Protein AF-A0A183KF09-F1 (afdb_monomer_lite)

InterPro domains:
  IPR052102 Enkurin domain-containing protein [PTHR21490] (22-126)

Radius of gyration: 40.54 Å; chains: 1; bounding box: 94×35×116 Å

Secondary structure (DSSP, 8-state):
---PPPGGG--------S-S----TTSPPPPPPPTTS----------HHHHHHHHHHTSPPPPPPPEEE-STT--EEEGGGSSSS-TTTT-TTTTPPPHHHHHHHHHHHHHHHHHHHHHHHHHHHT------HHHHHHHHHHHHHHHTT-

Structure (mmCIF, N/CA/C/O backbone):
data_AF-A0A183KF09-F1
#
_entry.id   AF-A0A183KF09-F1
#
loop_
_atom_site.group_PDB
_atom_site.id
_atom_site.type_symbol
_atom_site.label_atom_id
_atom_site.label_alt_id
_atom_site.label_comp_id
_atom_site.label_asym_id
_atom_site.label_entity_id
_atom_site.label_seq_id
_atom_site.pdbx_PDB_ins_code
_atom_site.Cartn_x
_atom_site.Cartn_y
_atom_site.Cartn_z
_atom_site.occupancy
_atom_site.B_iso_or_equiv
_atom_site.auth_seq_id
_atom_site.auth_comp_id
_atom_site.auth_asym_id
_atom_site.auth_atom_id
_atom_site.pdbx_PDB_model_num
ATOM 1 N N . MET A 1 1 ? -22.067 20.012 18.542 1.00 43.16 1 MET A N 1
ATOM 2 C CA . MET A 1 1 ? -20.962 19.457 19.353 1.00 43.16 1 MET A CA 1
ATOM 3 C C . MET A 1 1 ? -19.854 19.038 18.397 1.00 43.16 1 MET A C 1
ATOM 5 O O . MET A 1 1 ? -20.098 18.178 17.564 1.00 43.16 1 MET A O 1
ATOM 9 N N . ARG A 1 2 ? -18.698 19.715 18.400 1.00 40.75 2 ARG A N 1
ATOM 10 C CA . ARG A 1 2 ? -17.556 19.322 17.557 1.00 40.75 2 ARG A CA 1
ATOM 11 C C . ARG A 1 2 ? -16.779 18.255 18.324 1.00 40.75 2 ARG A C 1
ATOM 13 O O . ARG A 1 2 ? -16.245 18.562 19.384 1.00 40.75 2 ARG A O 1
ATOM 20 N N . HIS A 1 3 ? -16.764 17.019 17.834 1.00 48.47 3 HIS A N 1
ATOM 21 C CA . HIS A 1 3 ? -15.886 15.992 18.387 1.00 48.47 3 HIS A CA 1
ATOM 22 C C . HIS A 1 3 ? -14.443 16.418 18.105 1.00 48.47 3 HIS A C 1
ATOM 24 O O . HIS A 1 3 ? -14.041 16.536 16.948 1.00 48.47 3 HIS A O 1
ATOM 30 N N . SER A 1 4 ? -13.707 16.752 19.165 1.00 57.94 4 SER A N 1
ATOM 31 C CA . SER A 1 4 ? -12.281 17.060 19.077 1.00 57.94 4 SER A CA 1
ATOM 32 C C . SER A 1 4 ? -11.543 15.825 18.557 1.00 57.94 4 SER A C 1
ATOM 34 O O . SER A 1 4 ? -11.896 14.701 18.919 1.00 57.94 4 SER A O 1
ATOM 36 N N . ALA A 1 5 ? -10.550 16.021 17.690 1.00 62.59 5 ALA A N 1
ATOM 37 C CA . ALA A 1 5 ? -9.735 14.925 17.173 1.00 62.59 5 ALA A CA 1
ATOM 38 C C . ALA A 1 5 ? -9.053 14.164 18.336 1.00 62.59 5 ALA A C 1
ATOM 40 O O . ALA A 1 5 ? -8.598 14.818 19.279 1.00 62.59 5 ALA A O 1
ATOM 41 N N . PRO A 1 6 ? -8.966 12.818 18.287 1.00 56.03 6 PRO A N 1
ATOM 42 C CA . PRO A 1 6 ? -8.278 12.039 19.312 1.00 56.03 6 PRO A CA 1
ATOM 43 C C . PRO A 1 6 ? -6.820 12.495 19.445 1.00 56.03 6 PRO A C 1
ATOM 45 O O . PRO A 1 6 ? -6.132 12.695 18.444 1.00 56.03 6 PRO A O 1
ATOM 48 N N . GLU A 1 7 ? -6.341 12.633 20.683 1.00 60.53 7 GLU A N 1
ATOM 49 C CA . GLU A 1 7 ? -5.031 13.207 21.045 1.00 60.53 7 GLU A CA 1
ATOM 50 C C . GLU A 1 7 ? -3.804 12.437 20.511 1.00 60.53 7 GLU A C 1
ATOM 52 O O . GLU A 1 7 ? -2.671 12.868 20.700 1.00 60.53 7 GLU A O 1
ATOM 57 N N . LEU A 1 8 ? -4.010 11.347 19.768 1.00 53.09 8 LEU A N 1
ATOM 58 C CA . LEU A 1 8 ? -2.973 10.449 19.250 1.00 53.09 8 LEU A CA 1
ATOM 59 C C . LEU A 1 8 ? -2.039 11.075 18.193 1.00 53.09 8 LEU A C 1
ATOM 61 O O . LEU A 1 8 ? -1.049 10.452 17.820 1.00 53.09 8 LEU A O 1
ATOM 65 N N . PHE A 1 9 ? -2.316 12.296 17.719 1.00 47.53 9 PHE A N 1
ATOM 66 C CA . PHE A 1 9 ? -1.453 13.026 16.773 1.00 47.53 9 PHE A CA 1
ATOM 67 C C . PHE A 1 9 ? -0.726 14.236 17.368 1.00 47.53 9 PHE A C 1
ATOM 69 O O . PHE A 1 9 ? 0.047 14.885 16.660 1.00 47.53 9 PHE A O 1
ATOM 76 N N . ARG A 1 10 ? -0.906 14.543 18.659 1.00 51.66 10 ARG A N 1
ATOM 77 C CA . ARG A 1 10 ? 0.000 15.479 19.328 1.00 51.66 10 ARG A CA 1
ATOM 78 C C . ARG A 1 10 ? 1.263 14.712 19.679 1.00 51.66 10 ARG A C 1
ATOM 80 O O . ARG A 1 10 ? 1.328 14.033 20.697 1.00 51.66 10 ARG A O 1
ATOM 87 N N . LYS A 1 11 ? 2.278 14.818 18.821 1.00 51.84 11 LYS A N 1
ATOM 88 C CA . LYS A 1 11 ? 3.647 14.601 19.282 1.00 51.84 11 LYS A CA 1
ATOM 89 C C . LYS A 1 11 ? 3.844 15.566 20.445 1.00 51.84 11 LYS A C 1
ATOM 91 O O . LYS A 1 11 ? 3.835 16.780 20.248 1.00 51.84 11 LYS A O 1
ATOM 96 N N . ASN A 1 12 ? 3.929 15.027 21.655 1.00 52.31 12 ASN A N 1
ATOM 97 C CA . ASN A 1 12 ? 4.507 15.745 22.774 1.00 52.31 12 ASN A CA 1
ATOM 98 C C . ASN A 1 12 ? 5.992 15.866 22.444 1.00 52.31 12 ASN A C 1
ATOM 100 O O . ASN A 1 12 ? 6.807 15.066 22.896 1.00 52.31 12 ASN A O 1
ATOM 104 N N . ASP A 1 13 ? 6.326 16.820 21.581 1.00 53.72 13 ASP A N 1
ATOM 105 C CA . ASP A 1 13 ? 7.677 17.331 21.509 1.00 53.72 13 ASP A CA 1
ATOM 106 C C . ASP A 1 13 ? 7.860 18.067 22.838 1.00 53.72 13 ASP A C 1
ATOM 108 O O . ASP A 1 13 ? 7.523 19.245 22.976 1.00 53.72 13 ASP A O 1
ATOM 112 N N . GLU A 1 14 ? 8.276 17.325 23.870 1.00 58.34 14 GLU A N 1
ATOM 113 C CA . GLU A 1 14 ? 8.786 17.926 25.092 1.00 58.34 14 GLU A CA 1
ATOM 114 C C . GLU A 1 14 ? 9.774 19.010 24.654 1.00 58.34 14 GLU A C 1
ATOM 116 O O . GLU A 1 14 ? 10.672 18.719 23.851 1.00 58.34 14 GLU A O 1
ATOM 121 N N . PRO A 1 15 ? 9.618 20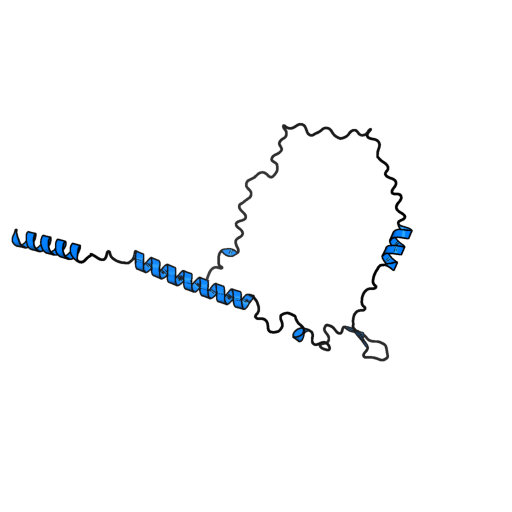.270 25.101 1.00 51.84 15 PRO A N 1
ATOM 122 C CA . PRO A 1 15 ? 10.600 21.281 24.775 1.00 51.84 15 PRO A CA 1
ATOM 123 C C . PRO A 1 15 ? 11.922 20.762 25.324 1.00 51.84 15 PRO A C 1
ATOM 125 O O . PRO A 1 15 ? 12.064 20.622 26.539 1.00 51.84 15 PRO A O 1
ATOM 128 N N . LEU A 1 16 ? 12.857 20.432 24.426 1.00 54.47 16 LEU A N 1
ATOM 129 C CA . LEU A 1 16 ? 14.212 20.007 24.755 1.00 54.47 16 LEU A CA 1
ATOM 130 C C . LEU A 1 16 ? 14.876 21.141 25.541 1.00 54.47 16 LEU A C 1
ATOM 132 O O . LEU A 1 16 ? 15.598 21.977 25.003 1.00 54.47 1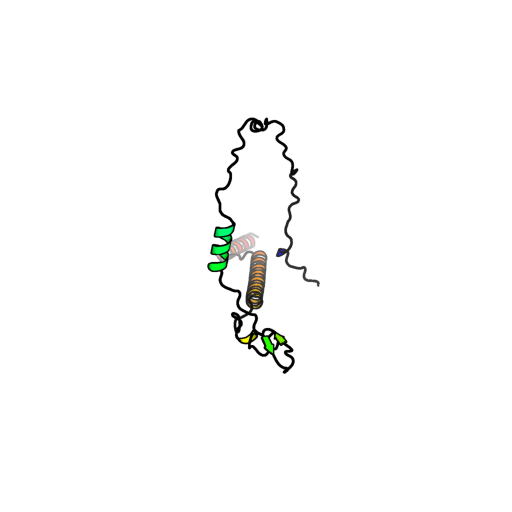6 LEU A O 1
ATOM 136 N N . LYS A 1 17 ? 14.612 21.192 26.846 1.00 53.47 17 LYS A N 1
ATOM 137 C CA . LYS A 1 17 ? 15.249 22.088 27.798 1.00 53.47 17 LYS A CA 1
ATOM 138 C C . LYS A 1 17 ? 16.580 21.459 28.179 1.00 53.47 17 LYS A C 1
ATOM 140 O O . LYS A 1 17 ? 16.820 21.050 29.306 1.00 53.47 17 LYS A O 1
ATOM 145 N N . GLY A 1 18 ? 17.440 21.362 27.181 1.00 48.03 18 GLY A N 1
ATOM 146 C CA . GLY A 1 18 ? 18.825 20.976 27.306 1.00 48.03 18 G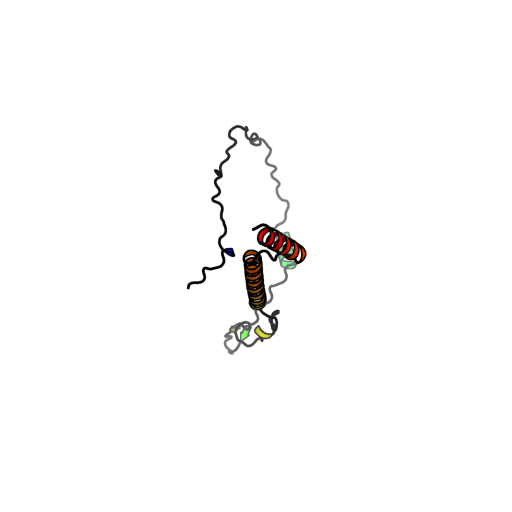LY A CA 1
ATOM 147 C C . GLY A 1 18 ? 19.583 21.824 26.313 1.00 48.03 18 GLY A C 1
ATOM 148 O O . GLY A 1 18 ? 19.451 21.621 25.111 1.00 48.03 18 GLY A O 1
ATOM 149 N N . SER A 1 19 ? 20.331 22.806 26.817 1.00 47.97 19 SER A N 1
ATOM 150 C CA . SER A 1 19 ? 21.335 23.525 26.036 1.00 47.97 19 SER A CA 1
ATOM 151 C C . SER A 1 19 ? 22.126 22.501 25.221 1.00 47.97 19 SER A C 1
ATOM 153 O O . SER A 1 19 ? 22.863 21.685 25.775 1.00 47.97 19 SER A O 1
ATOM 155 N N . TYR A 1 20 ? 21.949 22.533 23.904 1.00 57.81 20 TYR A N 1
ATOM 156 C CA . TYR A 1 20 ? 22.568 21.634 22.925 1.00 57.81 20 TYR A CA 1
ATOM 157 C C . TYR A 1 20 ? 24.090 21.844 22.809 1.00 57.81 20 TYR A C 1
ATOM 159 O O . TYR A 1 20 ? 24.747 21.256 21.955 1.00 57.81 20 TYR A O 1
ATOM 167 N N . TYR A 1 21 ? 24.674 22.622 23.723 1.00 54.44 21 TYR A N 1
ATOM 168 C CA . TYR A 1 21 ? 26.106 22.772 23.899 1.00 54.44 21 TYR A CA 1
ATOM 169 C C . TYR A 1 21 ? 26.464 22.562 25.374 1.00 54.44 21 TYR A C 1
ATOM 171 O O . TYR A 1 21 ? 26.733 23.501 26.123 1.00 54.44 21 TYR A O 1
ATOM 179 N N . LYS A 1 22 ? 26.516 21.301 25.813 1.00 53.22 22 LYS A N 1
ATOM 180 C CA . LYS A 1 22 ? 27.329 20.941 26.980 1.00 53.22 22 LYS A CA 1
ATOM 181 C C . LYS A 1 22 ? 28.791 20.927 26.533 1.00 53.22 22 LYS A C 1
ATOM 183 O O . LYS A 1 22 ? 29.374 19.879 26.272 1.00 53.22 22 LYS A O 1
ATOM 188 N N . CYS A 1 23 ? 29.371 22.113 26.365 1.00 56.81 23 CYS A N 1
ATOM 189 C CA . CYS A 1 23 ? 30.792 22.263 26.093 1.00 56.81 23 CYS A CA 1
ATOM 190 C C . CYS A 1 23 ? 31.549 21.857 27.365 1.00 56.81 23 CYS A C 1
ATOM 192 O O . CYS A 1 23 ? 31.706 22.670 28.273 1.00 56.81 23 CYS A O 1
ATOM 194 N N . ASN A 1 24 ? 32.032 20.617 27.456 1.00 60.44 24 ASN A N 1
ATOM 195 C CA . ASN A 1 24 ? 33.068 20.267 28.431 1.00 60.44 24 ASN A CA 1
ATOM 196 C C . ASN A 1 24 ? 34.376 20.962 28.004 1.00 60.44 24 ASN A C 1
ATOM 198 O O . ASN A 1 24 ? 35.254 20.350 27.404 1.00 60.44 24 ASN A O 1
ATOM 202 N N . LEU A 1 25 ? 34.482 22.268 28.269 1.00 58.81 25 LEU A N 1
ATOM 203 C CA . LEU A 1 25 ? 35.656 23.107 27.981 1.00 58.81 25 LEU A CA 1
ATOM 204 C C . LEU A 1 25 ? 36.877 22.747 28.851 1.00 58.81 25 LEU A C 1
ATOM 206 O O . LEU A 1 25 ? 37.948 23.316 28.672 1.00 58.81 25 LEU A O 1
ATOM 210 N N . SER A 1 26 ? 36.725 21.806 29.785 1.00 60.47 26 SER A N 1
ATOM 211 C CA . SER A 1 26 ? 37.737 21.378 30.754 1.00 60.47 26 SER A CA 1
ATOM 212 C C . SER A 1 26 ? 38.544 20.142 30.334 1.00 60.47 26 SER A C 1
ATOM 214 O O . SER A 1 26 ? 39.549 19.841 30.973 1.00 60.47 26 SER A O 1
ATOM 216 N N . ALA A 1 27 ? 38.174 19.446 29.254 1.00 69.56 27 ALA A N 1
ATOM 217 C CA . ALA A 1 27 ? 39.005 18.380 28.694 1.00 69.56 27 ALA A CA 1
ATOM 218 C C . ALA A 1 27 ? 39.922 18.952 27.602 1.00 69.56 27 ALA A C 1
ATOM 220 O O . ALA A 1 27 ? 39.443 19.480 26.594 1.00 69.56 27 ALA A O 1
ATOM 221 N N . LYS A 1 28 ? 41.249 18.838 27.773 1.00 70.25 28 LYS A N 1
ATOM 222 C CA . LYS A 1 28 ? 42.190 19.091 26.671 1.00 70.25 28 LYS A CA 1
ATOM 223 C C . LYS A 1 28 ? 41.856 18.112 25.546 1.00 70.25 28 LYS A C 1
ATOM 225 O O . LYS A 1 28 ? 41.940 16.903 25.741 1.00 70.25 28 LYS A O 1
ATOM 230 N N . ARG A 1 29 ? 41.457 18.646 24.387 1.00 69.62 29 ARG A N 1
ATOM 231 C CA . ARG A 1 29 ? 41.276 17.860 23.160 1.00 69.62 29 ARG A CA 1
ATOM 232 C C . ARG A 1 29 ? 42.573 17.115 22.859 1.00 69.62 29 ARG A C 1
ATOM 234 O O . ARG A 1 29 ? 43.653 17.660 23.103 1.00 69.62 29 ARG A O 1
ATOM 241 N N . GLU A 1 30 ? 42.456 15.895 22.339 1.00 78.50 30 GLU A N 1
ATOM 242 C CA . GLU A 1 30 ? 43.623 15.143 21.882 1.00 78.50 30 GLU A CA 1
ATOM 243 C C . GLU A 1 30 ? 44.456 16.010 20.925 1.00 78.50 30 GLU A C 1
ATOM 245 O O . GLU A 1 30 ? 43.889 16.760 20.117 1.00 78.50 30 GLU A O 1
ATOM 250 N N . PRO A 1 31 ? 45.793 15.981 21.048 1.00 79.88 31 PRO A N 1
ATOM 251 C CA . PRO A 1 31 ? 46.652 16.784 20.200 1.00 79.88 31 PRO A CA 1
ATOM 252 C C . PRO A 1 31 ? 46.447 16.382 18.742 1.00 79.88 31 PRO A C 1
ATOM 254 O O . PRO A 1 31 ? 46.323 15.202 18.412 1.00 79.88 31 PRO A O 1
ATOM 257 N N . LEU A 1 32 ? 46.422 17.386 17.865 1.00 75.50 32 LEU A N 1
ATOM 258 C CA . LEU A 1 32 ? 46.315 17.163 16.430 1.00 75.50 32 LEU A CA 1
ATOM 259 C C . LEU A 1 32 ? 47.416 16.194 15.965 1.00 75.50 32 LEU A C 1
ATOM 261 O O . LEU A 1 32 ? 48.563 16.315 16.417 1.00 75.50 32 LEU A O 1
ATOM 265 N N . PRO A 1 3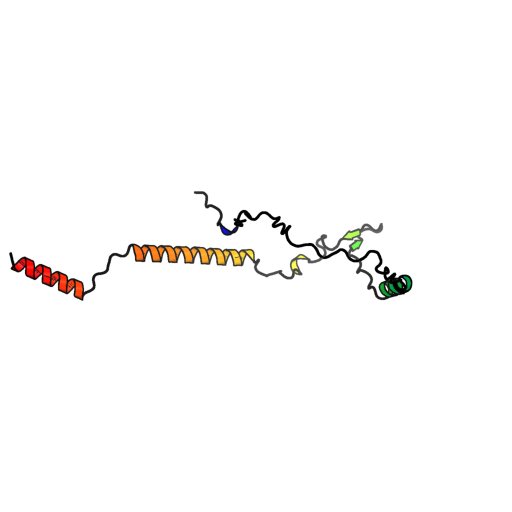3 ? 47.103 15.254 15.053 1.00 76.69 33 PRO A N 1
ATOM 266 C CA . PRO A 1 33 ? 48.117 14.389 14.471 1.00 76.69 33 PRO A CA 1
ATOM 267 C C . PRO A 1 33 ? 49.219 15.242 13.835 1.00 76.69 33 PRO A C 1
ATOM 269 O O . PRO A 1 33 ? 48.959 16.284 13.231 1.00 76.69 33 PRO A O 1
ATOM 272 N N . SER A 1 34 ? 50.473 14.814 13.995 1.00 74.56 34 SER A N 1
ATOM 273 C CA . SER A 1 34 ? 51.613 15.606 13.534 1.00 74.56 34 SER A CA 1
ATOM 274 C C . SER A 1 34 ? 51.562 15.800 12.012 1.00 74.56 34 SER A C 1
ATOM 276 O O . SER A 1 34 ? 51.439 14.827 11.259 1.00 74.56 34 SER A O 1
ATOM 278 N N . LEU A 1 35 ? 51.766 17.039 11.555 1.00 66.69 35 LEU A N 1
ATOM 279 C CA . LEU A 1 35 ? 51.886 17.383 10.128 1.00 66.69 35 LEU A CA 1
ATOM 280 C C . LEU A 1 35 ? 53.076 16.691 9.437 1.00 66.69 35 LEU A C 1
ATOM 282 O O . LEU A 1 35 ? 53.146 16.658 8.215 1.00 66.69 35 LEU A O 1
ATOM 286 N N . LYS A 1 36 ? 54.016 16.133 10.214 1.00 68.00 36 LYS A N 1
ATOM 287 C CA . LYS A 1 36 ? 55.182 15.382 9.723 1.00 68.00 36 LYS A CA 1
ATOM 288 C C . LYS A 1 36 ? 54.888 13.899 9.493 1.00 68.00 36 LYS A C 1
ATOM 290 O O . LYS A 1 36 ? 55.789 13.162 9.093 1.00 68.00 36 LYS A O 1
ATOM 295 N N . SER A 1 37 ? 53.667 13.436 9.777 1.00 65.81 37 SER A N 1
ATOM 296 C CA . SER A 1 37 ? 53.263 12.091 9.374 1.00 65.81 37 SER A CA 1
ATOM 297 C C . SER A 1 37 ? 53.363 12.024 7.853 1.00 65.81 37 SER A C 1
ATOM 299 O O . SER A 1 37 ? 52.781 12.842 7.144 1.00 65.81 37 SER A O 1
ATOM 301 N N . LYS A 1 38 ? 54.207 11.118 7.345 1.00 66.94 38 LYS A N 1
ATOM 302 C CA . LYS A 1 38 ? 54.374 10.924 5.903 1.00 66.94 38 LYS A CA 1
ATOM 303 C C . LYS A 1 38 ? 52.984 10.677 5.337 1.00 66.94 38 LYS A C 1
ATOM 305 O O . LYS A 1 38 ? 52.366 9.676 5.696 1.00 66.94 38 LYS A O 1
ATOM 310 N N . ALA A 1 39 ? 52.499 11.585 4.490 1.00 65.25 39 ALA A N 1
ATOM 311 C CA . ALA A 1 39 ? 51.320 11.320 3.689 1.00 65.25 39 ALA A CA 1
ATOM 312 C C . ALA A 1 39 ? 51.592 9.994 2.981 1.00 65.25 39 ALA A C 1
ATOM 314 O O . ALA A 1 39 ? 52.518 9.892 2.171 1.00 65.25 39 ALA A O 1
ATOM 315 N N . ILE A 1 40 ? 50.865 8.947 3.367 1.00 64.56 40 ILE A N 1
ATOM 316 C CA . ILE A 1 40 ? 50.917 7.688 2.646 1.00 64.56 40 ILE A CA 1
ATOM 317 C C . ILE A 1 40 ? 50.214 8.013 1.336 1.00 64.56 40 ILE A C 1
ATOM 319 O O . ILE A 1 40 ? 48.991 7.951 1.239 1.00 64.56 40 ILE A O 1
ATOM 323 N N . ASN A 1 41 ? 50.993 8.452 0.350 1.00 62.69 41 ASN A N 1
ATOM 324 C CA . ASN A 1 41 ? 50.547 8.596 -1.022 1.00 62.69 41 ASN A CA 1
ATOM 325 C C . ASN A 1 41 ? 50.297 7.177 -1.529 1.00 62.69 41 ASN A C 1
ATOM 327 O O . ASN A 1 41 ? 51.145 6.572 -2.182 1.00 62.69 41 ASN A O 1
ATOM 331 N N . VAL A 1 42 ? 49.150 6.610 -1.149 1.00 65.56 42 VAL A N 1
ATOM 332 C CA . VAL A 1 42 ? 48.649 5.356 -1.695 1.00 65.56 42 VAL A CA 1
ATOM 333 C C . VAL A 1 42 ? 48.258 5.670 -3.130 1.00 65.56 42 VAL A C 1
ATOM 335 O O . VAL A 1 42 ? 47.112 6.003 -3.429 1.00 65.56 42 VAL A O 1
ATOM 338 N N . VAL A 1 43 ? 49.239 5.621 -4.027 1.00 69.12 43 VAL A N 1
ATOM 339 C CA . VAL A 1 43 ? 48.980 5.637 -5.460 1.00 69.12 43 VAL A CA 1
ATOM 340 C C . VAL A 1 43 ? 48.174 4.379 -5.736 1.00 69.12 43 VAL A C 1
ATOM 342 O O . VAL A 1 43 ? 48.658 3.259 -5.581 1.00 69.12 43 VAL A O 1
ATOM 345 N N . SER A 1 44 ? 46.890 4.549 -6.042 1.00 68.88 44 SER A N 1
ATOM 346 C CA . SER A 1 44 ? 46.031 3.403 -6.292 1.00 68.88 44 SER A CA 1
ATOM 347 C C . SER A 1 44 ? 46.480 2.756 -7.604 1.00 68.88 44 SER A C 1
ATOM 349 O O . SER A 1 44 ? 46.331 3.362 -8.663 1.00 68.88 44 SER A O 1
ATOM 351 N N . CYS A 1 45 ? 46.979 1.521 -7.561 1.00 78.81 45 CYS A N 1
ATOM 352 C CA . CYS A 1 45 ? 47.318 0.734 -8.757 1.00 78.81 45 CYS A CA 1
ATOM 353 C C . CYS A 1 45 ? 46.068 0.201 -9.490 1.00 78.81 45 CYS A C 1
ATOM 355 O O . CYS A 1 45 ? 46.085 -0.892 -10.051 1.00 78.81 45 CYS A O 1
ATOM 357 N N . LYS A 1 46 ? 44.931 0.901 -9.399 1.00 83.44 46 LYS A N 1
ATOM 358 C CA . LYS A 1 46 ? 43.665 0.461 -9.987 1.00 83.44 46 LYS A CA 1
ATOM 359 C C . LYS A 1 46 ? 43.553 0.982 -11.410 1.00 83.44 46 LYS A C 1
ATOM 361 O O . LYS A 1 46 ? 43.395 2.176 -11.635 1.00 83.44 46 LYS A O 1
ATOM 366 N N . ASP A 1 47 ? 43.537 0.050 -12.354 1.00 90.25 47 ASP A N 1
ATOM 367 C CA . ASP A 1 47 ? 43.254 0.332 -13.758 1.00 90.25 47 ASP A CA 1
ATOM 368 C C . ASP A 1 47 ? 41.758 0.631 -13.940 1.00 90.25 47 ASP A C 1
ATOM 370 O O . ASP A 1 47 ? 40.947 -0.263 -14.201 1.00 90.25 47 ASP A O 1
ATOM 374 N N . PHE A 1 48 ? 41.372 1.901 -13.800 1.00 91.62 48 PHE A N 1
ATOM 375 C CA . PHE A 1 48 ? 39.978 2.333 -13.955 1.00 91.62 48 PHE A CA 1
ATOM 376 C C . PHE A 1 48 ? 39.411 2.009 -15.343 1.00 91.62 48 PHE A C 1
ATOM 378 O O . PHE A 1 48 ? 38.244 1.650 -15.449 1.00 91.62 48 PHE A O 1
ATOM 385 N N . ILE A 1 49 ? 40.241 2.038 -16.391 1.00 93.50 49 ILE A N 1
ATOM 386 C CA . ILE A 1 49 ? 39.834 1.695 -17.763 1.00 93.50 49 ILE A CA 1
ATOM 387 C C . ILE A 1 49 ? 39.394 0.228 -17.842 1.00 93.50 49 ILE A C 1
ATOM 389 O O . ILE A 1 49 ? 38.262 -0.058 -18.226 1.00 93.50 49 ILE A O 1
ATOM 393 N N . LYS A 1 50 ? 40.251 -0.705 -17.404 1.00 94.94 50 LYS A N 1
ATOM 394 C CA . LYS A 1 50 ? 39.940 -2.146 -17.411 1.00 94.94 50 LYS A CA 1
ATOM 395 C C . LYS A 1 50 ? 38.743 -2.465 -16.520 1.00 94.94 50 LYS A C 1
ATOM 397 O O . LYS A 1 50 ? 37.915 -3.303 -16.868 1.00 94.94 50 LYS A O 1
ATOM 402 N N . LYS A 1 51 ? 38.635 -1.783 -15.375 1.00 94.31 51 LYS A N 1
ATOM 403 C CA . LYS A 1 51 ? 37.493 -1.926 -14.471 1.00 94.31 51 LYS A CA 1
ATOM 404 C C . LYS A 1 51 ? 36.192 -1.468 -15.131 1.00 94.31 51 LYS A C 1
ATOM 406 O O . LYS A 1 51 ? 35.210 -2.195 -15.055 1.00 94.31 51 LYS A O 1
ATOM 411 N N . ASN A 1 52 ? 36.187 -0.311 -15.787 1.00 95.06 52 ASN A N 1
ATOM 412 C CA . ASN A 1 52 ? 35.000 0.225 -16.448 1.00 95.06 52 ASN A CA 1
ATOM 413 C C . ASN A 1 52 ? 34.559 -0.659 -17.620 1.00 95.06 52 ASN A C 1
ATOM 415 O O . ASN A 1 52 ? 33.369 -0.929 -17.740 1.00 95.06 52 ASN A O 1
ATOM 419 N N . ILE A 1 53 ? 35.506 -1.169 -18.418 1.00 95.69 53 ILE A N 1
ATOM 420 C CA . ILE A 1 53 ? 35.224 -2.129 -19.499 1.00 95.69 53 ILE A CA 1
ATOM 421 C C . ILE A 1 53 ? 34.530 -3.367 -18.928 1.00 95.69 53 ILE A C 1
ATOM 423 O O . ILE A 1 53 ? 33.410 -3.671 -19.323 1.00 95.69 53 ILE A O 1
ATOM 427 N N . ARG A 1 54 ? 35.123 -3.998 -17.905 1.00 95.50 54 ARG A N 1
ATOM 428 C CA . ARG A 1 54 ? 34.525 -5.167 -17.246 1.00 95.50 54 ARG A CA 1
ATOM 429 C C . ARG A 1 54 ? 33.148 -4.860 -16.653 1.00 95.50 54 ARG A C 1
ATOM 431 O O . ARG A 1 54 ? 32.266 -5.709 -16.683 1.00 95.50 54 ARG A O 1
ATOM 438 N N . MET A 1 55 ? 32.959 -3.667 -16.088 1.00 94.75 55 MET A N 1
ATOM 439 C CA . MET A 1 55 ? 31.668 -3.256 -15.530 1.00 94.75 55 MET A CA 1
ATOM 440 C C . MET A 1 55 ? 30.596 -3.112 -16.609 1.00 94.75 55 MET A C 1
ATOM 442 O O . MET A 1 55 ? 29.465 -3.509 -16.360 1.00 94.75 55 MET A O 1
ATOM 446 N N . ILE A 1 56 ? 30.936 -2.577 -17.783 1.00 94.50 56 ILE A N 1
ATOM 447 C CA . ILE A 1 56 ? 30.003 -2.449 -18.908 1.00 94.50 56 ILE A CA 1
ATOM 448 C C . ILE A 1 56 ? 29.712 -3.822 -19.520 1.00 94.50 56 ILE A C 1
ATOM 450 O O . ILE A 1 56 ? 28.546 -4.153 -19.708 1.00 94.50 56 ILE A O 1
ATOM 454 N N . GLU A 1 57 ? 30.738 -4.642 -19.757 1.00 93.69 57 GLU A N 1
ATOM 455 C CA . GLU A 1 57 ? 30.594 -6.015 -20.268 1.00 93.69 57 GLU A CA 1
ATOM 456 C C . GLU A 1 57 ? 29.720 -6.887 -19.358 1.00 93.69 57 GLU A C 1
ATOM 458 O O . GLU A 1 57 ? 28.905 -7.668 -19.840 1.00 93.69 57 GLU A O 1
ATOM 463 N N . ALA A 1 58 ? 29.861 -6.737 -18.038 1.00 94.19 58 ALA A N 1
ATOM 464 C CA . ALA A 1 58 ? 29.045 -7.447 -17.058 1.00 94.19 58 ALA A CA 1
ATOM 465 C C . ALA A 1 58 ? 27.672 -6.795 -16.819 1.00 94.19 58 ALA A C 1
ATOM 467 O O . ALA A 1 58 ? 26.816 -7.390 -16.160 1.00 94.19 58 ALA A O 1
ATOM 468 N N . SER A 1 59 ? 27.454 -5.564 -17.293 1.00 93.31 59 SER A N 1
ATOM 469 C CA . SER A 1 59 ? 26.189 -4.866 -17.085 1.00 93.31 59 SER A CA 1
ATOM 470 C C . SER A 1 59 ? 25.109 -5.413 -18.011 1.00 93.31 59 SER A C 1
ATOM 472 O O . SER A 1 59 ? 25.304 -5.589 -19.211 1.00 93.31 59 SER A O 1
ATOM 474 N N . VAL A 1 60 ? 23.933 -5.669 -17.445 1.00 92.62 60 VAL A N 1
ATOM 475 C CA . VAL A 1 60 ? 22.763 -6.068 -18.227 1.00 92.62 60 VAL A CA 1
ATOM 476 C C . VAL A 1 60 ? 22.133 -4.805 -18.822 1.00 92.62 60 VAL A C 1
ATOM 478 O O . VAL A 1 60 ? 21.888 -3.852 -18.074 1.00 92.62 60 VAL A O 1
ATOM 481 N N . PRO A 1 61 ? 21.837 -4.768 -20.136 1.00 89.75 61 PRO A N 1
ATOM 482 C CA . PRO A 1 61 ? 21.177 -3.621 -20.740 1.00 89.75 61 PRO A CA 1
ATOM 483 C C . PRO A 1 61 ? 19.797 -3.395 -20.114 1.00 89.75 61 PRO A C 1
ATOM 485 O O . PRO A 1 61 ? 19.076 -4.336 -19.769 1.00 89.75 61 PRO A O 1
ATOM 488 N N . SER A 1 62 ? 19.411 -2.125 -19.981 1.00 89.62 62 SER A N 1
ATOM 489 C CA . SER A 1 62 ? 18.087 -1.775 -19.469 1.00 89.62 62 SER A CA 1
ATOM 490 C C . SER A 1 62 ? 16.996 -2.318 -20.390 1.00 89.62 62 SER A C 1
ATOM 492 O O . SER A 1 62 ? 17.091 -2.218 -21.615 1.00 89.62 62 SER A O 1
ATOM 494 N N . LYS A 1 63 ? 15.933 -2.870 -19.801 1.00 90.12 63 LYS A N 1
ATOM 495 C CA . LYS A 1 63 ? 14.777 -3.342 -20.568 1.00 90.12 63 LYS A CA 1
ATOM 496 C C . LYS A 1 63 ? 14.107 -2.145 -21.259 1.00 90.12 63 LYS A C 1
ATOM 498 O O . LYS A 1 63 ? 13.828 -1.149 -20.582 1.00 90.12 63 LYS A O 1
ATOM 503 N N . PRO A 1 64 ? 13.820 -2.220 -22.571 1.00 89.38 64 PRO A N 1
ATOM 504 C CA . PRO A 1 64 ? 13.154 -1.131 -23.272 1.00 89.38 64 PRO A CA 1
ATOM 505 C C . PRO A 1 64 ? 11.759 -0.896 -22.687 1.00 89.38 64 PRO A C 1
ATOM 507 O O . PRO A 1 64 ? 11.078 -1.828 -22.248 1.00 89.38 64 PRO A O 1
ATOM 510 N N . LYS A 1 65 ? 11.326 0.368 -22.673 1.00 87.94 65 LYS A N 1
ATOM 511 C CA . LYS A 1 65 ? 9.961 0.710 -22.265 1.00 87.94 65 LYS A CA 1
ATOM 512 C C . LYS A 1 65 ? 8.976 0.167 -23.312 1.00 87.94 65 LYS A C 1
ATOM 514 O O . LYS A 1 65 ? 9.218 0.373 -24.499 1.00 87.94 65 LYS A O 1
ATOM 519 N N . PRO A 1 66 ? 7.884 -0.495 -22.902 1.00 88.19 66 PRO A N 1
ATOM 520 C CA . PRO A 1 66 ? 6.864 -0.956 -23.835 1.00 88.19 66 PRO A CA 1
ATOM 521 C C . PRO A 1 66 ? 6.044 0.237 -24.356 1.00 88.19 66 PRO A C 1
ATOM 523 O O . PRO A 1 66 ? 5.446 0.973 -23.568 1.00 88.19 66 PRO A O 1
ATOM 526 N N . PHE A 1 67 ? 6.006 0.408 -25.677 1.00 90.88 67 PHE A N 1
ATOM 527 C CA . PHE A 1 67 ? 5.217 1.425 -26.379 1.00 90.88 67 PHE A CA 1
ATOM 528 C C . PHE A 1 67 ? 4.517 0.812 -27.600 1.00 90.88 67 PHE A C 1
ATOM 530 O O . PHE A 1 67 ? 4.996 -0.176 -28.156 1.00 90.88 67 PHE A O 1
ATOM 537 N N . VAL A 1 68 ? 3.404 1.408 -28.026 1.00 89.69 68 VAL A N 1
ATOM 538 C CA . VAL A 1 68 ? 2.716 1.081 -29.287 1.00 89.69 68 VAL A CA 1
ATOM 539 C C . VAL A 1 68 ? 2.992 2.177 -30.300 1.00 89.69 68 VAL A C 1
ATOM 541 O O . VAL A 1 68 ? 3.089 3.350 -29.941 1.00 89.69 68 VAL A O 1
ATOM 544 N N . VAL A 1 69 ? 3.122 1.788 -31.564 1.00 92.06 69 VAL A N 1
ATOM 545 C CA . VAL A 1 69 ? 3.196 2.706 -32.698 1.00 92.06 69 VAL A CA 1
ATOM 546 C C . VAL A 1 69 ? 1.888 2.595 -33.466 1.00 92.06 69 VAL A C 1
ATOM 548 O O . VAL A 1 69 ? 1.590 1.529 -33.993 1.00 92.06 69 VAL A O 1
ATOM 551 N N . ASP A 1 70 ? 1.114 3.675 -33.498 1.00 86.69 70 ASP A N 1
ATOM 552 C CA . ASP A 1 70 ? -0.214 3.677 -34.130 1.00 86.69 70 ASP A CA 1
ATOM 553 C C . ASP A 1 70 ? -0.148 4.097 -35.610 1.00 86.69 70 ASP A C 1
ATOM 555 O O . ASP A 1 70 ? -0.843 3.575 -36.475 1.00 86.69 70 ASP A O 1
ATOM 559 N N . THR A 1 71 ? 0.764 5.014 -35.943 1.00 91.56 71 THR A N 1
ATOM 560 C CA . THR A 1 71 ? 0.853 5.597 -37.291 1.00 91.56 71 THR A CA 1
ATOM 561 C C . THR A 1 71 ? 2.067 5.106 -38.068 1.00 91.56 71 THR A C 1
ATOM 563 O O . THR A 1 71 ? 3.132 4.848 -37.505 1.00 91.56 71 THR A O 1
ATOM 566 N N . ARG A 1 72 ? 1.954 5.102 -39.403 1.00 89.81 72 ARG A N 1
ATOM 567 C CA . ARG A 1 72 ? 3.070 4.802 -40.319 1.00 89.81 72 ARG A CA 1
ATOM 568 C C . ARG A 1 72 ? 4.266 5.751 -40.144 1.00 89.81 72 ARG A C 1
ATOM 570 O O . ARG A 1 72 ? 5.395 5.359 -40.411 1.00 89.81 72 ARG A O 1
ATOM 577 N N . THR A 1 73 ? 4.022 6.976 -39.674 1.00 91.06 73 THR A N 1
ATOM 578 C CA . THR A 1 73 ? 5.045 8.002 -39.389 1.00 91.06 73 THR A CA 1
ATOM 579 C C . THR A 1 73 ? 5.786 7.750 -38.069 1.00 91.06 73 THR A C 1
ATOM 581 O O . THR A 1 73 ? 6.769 8.422 -37.773 1.00 91.06 73 THR A O 1
ATOM 584 N N . GLY A 1 74 ? 5.349 6.772 -37.269 1.00 91.31 74 GLY A N 1
ATOM 585 C CA . GLY A 1 74 ? 6.052 6.374 -36.055 1.00 91.31 74 GLY A CA 1
ATOM 586 C C . GLY A 1 74 ? 5.608 7.096 -34.782 1.00 91.31 74 GLY A C 1
ATOM 587 O O . GLY A 1 74 ? 6.382 7.112 -33.827 1.00 91.31 74 GLY A O 1
ATOM 588 N N . HIS A 1 75 ? 4.407 7.690 -34.732 1.00 92.12 75 HIS A N 1
ATOM 589 C CA . HIS A 1 75 ? 3.866 8.243 -33.481 1.00 92.12 75 HIS A CA 1
ATOM 590 C C . HIS A 1 75 ? 3.707 7.137 -32.433 1.00 92.12 75 HIS A C 1
ATOM 592 O O . HIS A 1 75 ? 3.095 6.102 -32.711 1.00 92.12 75 HIS A O 1
ATOM 598 N N . LYS A 1 76 ? 4.284 7.359 -31.245 1.00 91.25 76 LYS A N 1
ATOM 599 C CA . LYS A 1 76 ? 4.409 6.355 -30.182 1.00 91.25 76 LYS A CA 1
ATOM 600 C C . LYS A 1 76 ? 3.600 6.751 -28.958 1.00 91.25 76 LYS A C 1
ATOM 602 O O . LYS A 1 76 ? 3.646 7.909 -28.548 1.00 91.25 76 LYS A O 1
ATOM 607 N N . PHE A 1 77 ? 2.958 5.765 -28.342 1.00 89.25 77 PHE A N 1
ATOM 608 C CA . PHE A 1 77 ? 2.225 5.919 -27.090 1.00 89.25 77 PHE A CA 1
ATOM 609 C C . PHE A 1 77 ? 2.691 4.894 -26.055 1.00 89.25 77 PHE A C 1
ATOM 611 O O . PHE A 1 77 ? 2.930 3.728 -26.377 1.00 89.25 77 PHE A O 1
ATOM 618 N N . ASP A 1 78 ? 2.809 5.331 -24.802 1.00 89.31 78 ASP A N 1
ATOM 619 C CA . ASP A 1 78 ? 3.202 4.470 -23.687 1.00 89.31 78 ASP A CA 1
ATOM 620 C C . ASP A 1 78 ? 2.059 3.524 -23.289 1.00 89.31 78 ASP A C 1
ATOM 622 O O . ASP A 1 78 ? 0.938 3.951 -23.007 1.00 89.31 78 ASP A O 1
ATOM 626 N N . ILE A 1 79 ? 2.355 2.223 -23.187 1.00 86.69 79 ILE A N 1
ATOM 627 C CA . ILE A 1 79 ? 1.326 1.201 -22.925 1.00 86.69 79 ILE A CA 1
ATOM 628 C C . ILE A 1 79 ? 0.741 1.319 -21.510 1.00 86.69 79 ILE A C 1
ATOM 630 O O . ILE A 1 79 ? -0.469 1.182 -21.331 1.00 86.69 79 ILE A O 1
ATOM 634 N N . LYS A 1 80 ? 1.571 1.635 -20.507 1.00 81.12 80 LYS A N 1
ATOM 635 C CA . LYS A 1 80 ? 1.235 1.518 -19.073 1.00 81.12 80 LYS A CA 1
ATOM 636 C C . LYS A 1 80 ? 0.024 2.342 -18.607 1.00 81.12 80 LYS A C 1
ATOM 638 O O . LYS A 1 80 ? -0.598 1.962 -17.622 1.00 81.12 80 LYS A O 1
ATOM 643 N N . CYS A 1 81 ? -0.312 3.435 -19.295 1.00 76.75 81 CYS A N 1
ATOM 644 C CA . CYS A 1 81 ? -1.425 4.328 -18.934 1.00 76.75 81 CYS A CA 1
ATOM 645 C C . CYS A 1 81 ? -2.515 4.416 -20.014 1.00 76.75 81 CYS A C 1
ATOM 647 O O . CYS A 1 81 ? -3.510 5.105 -19.824 1.00 76.75 81 CYS A O 1
ATOM 649 N N . SER A 1 82 ? -2.333 3.729 -21.142 1.00 83.69 82 SER A N 1
ATOM 650 C CA . SER A 1 82 ? -3.246 3.780 -22.294 1.00 83.69 82 SER A CA 1
ATOM 651 C C . SER A 1 82 ? -4.520 2.941 -22.123 1.00 83.69 82 SER A C 1
ATOM 653 O O . SER A 1 82 ? -5.374 2.935 -23.000 1.00 83.69 82 SER A O 1
ATOM 655 N N . GLY A 1 83 ? -4.636 2.181 -21.027 1.00 84.00 83 GLY A N 1
ATOM 656 C CA . GLY A 1 83 ? -5.712 1.203 -20.832 1.00 84.00 83 GLY A CA 1
ATOM 657 C C . GLY A 1 83 ? -5.560 -0.080 -21.661 1.00 84.00 83 GLY A C 1
ATOM 658 O O . GLY A 1 83 ? -6.359 -0.994 -21.495 1.00 84.00 83 GLY A O 1
ATOM 659 N N . LEU A 1 84 ? -4.523 -0.184 -22.505 1.00 84.94 84 LEU A N 1
ATOM 660 C CA . LEU A 1 84 ? -4.238 -1.382 -23.307 1.00 84.94 84 LEU A CA 1
ATOM 661 C C . LEU A 1 84 ? -3.722 -2.560 -22.470 1.00 84.94 84 LEU A C 1
ATOM 663 O O . LEU A 1 84 ? -3.894 -3.715 -22.851 1.00 84.94 84 LEU A O 1
ATOM 667 N N . GLU A 1 85 ? -3.083 -2.286 -21.331 1.00 86.44 85 GLU A N 1
ATOM 668 C CA . GLU A 1 85 ? -2.673 -3.321 -20.385 1.00 86.44 85 GLU A CA 1
ATOM 669 C C . GLU A 1 85 ? -3.655 -3.375 -19.203 1.00 86.44 85 GLU A C 1
ATOM 671 O O . GLU A 1 85 ? -3.956 -2.324 -18.627 1.00 86.44 85 GLU A O 1
ATOM 676 N N . PRO A 1 86 ? -4.114 -4.570 -18.772 1.00 86.50 86 PRO A N 1
ATOM 677 C CA . PRO A 1 86 ? -4.954 -4.725 -17.584 1.00 86.50 86 PRO A CA 1
ATOM 678 C C . PRO A 1 86 ? -4.138 -4.509 -16.295 1.00 86.50 86 PRO A C 1
ATOM 680 O O . PRO A 1 86 ? -3.899 -5.429 -15.512 1.00 86.50 86 PRO A O 1
ATOM 683 N N . PHE A 1 87 ? -3.693 -3.272 -16.078 1.00 85.94 87 PHE A N 1
ATOM 684 C CA . PHE A 1 87 ? -2.842 -2.852 -14.967 1.00 85.94 87 PHE A CA 1
ATOM 685 C C . PHE A 1 87 ? -3.537 -3.025 -13.612 1.00 85.94 87 PHE A C 1
ATOM 687 O O . PHE A 1 87 ? -2.949 -3.544 -12.667 1.00 85.94 87 PHE A O 1
ATOM 694 N N . TYR A 1 88 ? -4.809 -2.627 -13.528 1.00 85.19 88 TYR A N 1
ATOM 695 C CA . TYR A 1 88 ? -5.568 -2.640 -12.275 1.00 85.19 88 TYR A CA 1
ATOM 696 C C . TYR A 1 88 ? -5.973 -4.044 -11.821 1.00 85.19 88 TYR A C 1
ATOM 698 O O . TYR A 1 88 ? -6.027 -4.290 -10.623 1.00 85.19 88 TYR A O 1
ATOM 706 N N . ILE A 1 89 ? -6.212 -4.966 -12.757 1.00 88.94 89 ILE A N 1
ATOM 707 C CA . ILE A 1 89 ? -6.567 -6.361 -12.447 1.00 88.94 89 ILE A CA 1
ATOM 708 C C . ILE A 1 89 ? -5.327 -7.140 -11.994 1.00 88.94 89 ILE A C 1
ATOM 710 O O . ILE A 1 89 ? -5.400 -7.966 -11.094 1.00 88.94 89 ILE A O 1
ATOM 714 N N . LYS A 1 90 ? -4.161 -6.852 -12.587 1.00 88.88 90 LYS A N 1
ATOM 715 C CA . LYS A 1 90 ? -2.877 -7.470 -12.218 1.00 88.88 90 LYS A CA 1
ATOM 716 C C . LYS A 1 90 ? -2.243 -6.867 -10.956 1.00 88.88 90 LYS A C 1
ATOM 718 O O . LYS A 1 90 ? -1.103 -7.205 -10.628 1.00 88.88 90 LYS A O 1
ATOM 723 N N . ARG A 1 91 ? -2.919 -5.939 -10.272 1.00 91.94 91 ARG A N 1
ATOM 724 C CA . ARG A 1 91 ? -2.406 -5.348 -9.031 1.00 91.94 91 ARG A CA 1
ATOM 725 C C . ARG A 1 91 ? -2.341 -6.430 -7.951 1.00 91.94 91 ARG A C 1
ATOM 727 O O . ARG A 1 91 ? -3.201 -7.298 -7.890 1.00 91.94 91 ARG A O 1
ATOM 734 N N . LYS A 1 92 ? -1.301 -6.398 -7.116 1.00 92.44 92 LYS A N 1
ATOM 735 C CA . LYS A 1 92 ? -1.062 -7.453 -6.111 1.00 92.44 92 LYS A CA 1
ATOM 736 C C . LYS A 1 92 ? -2.165 -7.520 -5.056 1.00 92.44 92 LYS A C 1
ATOM 738 O O . LYS A 1 92 ? -2.509 -8.594 -4.604 1.00 92.44 92 LYS A O 1
ATOM 743 N N . ASP A 1 93 ? -2.691 -6.358 -4.711 1.00 92.19 93 ASP A N 1
ATOM 744 C CA . ASP A 1 93 ? -3.760 -6.110 -3.750 1.00 92.19 93 ASP A CA 1
ATOM 745 C C . ASP A 1 93 ? -5.151 -6.131 -4.407 1.00 92.19 93 ASP A C 1
ATOM 747 O O . ASP A 1 93 ? -6.135 -5.677 -3.822 1.00 92.19 93 ASP A O 1
ATOM 751 N N . PHE A 1 94 ? -5.255 -6.605 -5.653 1.00 94.00 94 PHE A N 1
ATOM 752 C CA . PHE A 1 94 ? -6.545 -6.743 -6.309 1.00 94.00 94 PHE A CA 1
ATOM 753 C C . PHE A 1 94 ? -7.383 -7.805 -5.587 1.00 94.00 94 PHE A C 1
ATOM 755 O O . PHE A 1 94 ? -6.961 -8.947 -5.427 1.00 94.00 94 PHE A O 1
ATOM 762 N N . GLY A 1 95 ? -8.580 -7.416 -5.150 1.00 93.25 95 GLY A N 1
ATOM 763 C CA . GLY A 1 95 ? -9.465 -8.270 -4.353 1.00 93.25 95 GLY A CA 1
ATOM 764 C C . GLY A 1 95 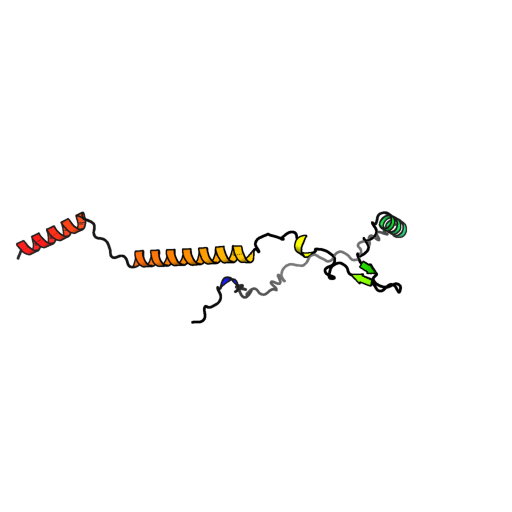? -9.142 -8.301 -2.855 1.00 93.25 95 GLY A C 1
ATOM 765 O O . GLY A 1 95 ? -9.927 -8.858 -2.091 1.00 93.25 95 GLY A O 1
ATOM 766 N N . GLU A 1 96 ? -8.048 -7.679 -2.410 1.00 95.38 96 GLU A N 1
ATOM 767 C CA . GLU A 1 96 ? -7.742 -7.549 -0.985 1.00 95.38 96 GLU A CA 1
ATOM 768 C C . GLU A 1 96 ? -8.533 -6.399 -0.350 1.00 95.38 96 GLU A C 1
ATOM 770 O O . GLU A 1 96 ? -8.750 -5.345 -0.954 1.00 95.38 96 GLU A O 1
ATOM 775 N N . LEU A 1 97 ? -8.946 -6.589 0.907 1.00 94.62 97 LEU A N 1
ATOM 776 C CA . LEU A 1 97 ? -9.575 -5.536 1.696 1.00 94.62 97 LEU A CA 1
ATOM 777 C C . LEU A 1 97 ? -8.546 -4.440 2.020 1.00 94.62 97 LEU A C 1
ATOM 779 O O . LEU A 1 97 ? -7.514 -4.727 2.633 1.00 94.62 97 LEU A O 1
ATOM 783 N N . PRO A 1 98 ? -8.815 -3.169 1.674 1.00 95.88 98 PRO A N 1
ATOM 784 C CA . PRO A 1 98 ? -7.934 -2.076 2.049 1.00 95.88 98 PRO A CA 1
ATOM 785 C C . PRO A 1 98 ? -7.739 -1.968 3.566 1.00 95.88 98 PRO A C 1
ATOM 787 O O . PRO A 1 98 ? -8.705 -1.978 4.329 1.00 95.88 98 PRO A O 1
ATOM 790 N N . LYS A 1 99 ? -6.489 -1.757 3.998 1.00 95.62 99 LYS A N 1
ATOM 791 C CA . LYS A 1 99 ? -6.100 -1.682 5.423 1.00 95.62 99 LYS A CA 1
ATOM 792 C C . LYS A 1 99 ? -6.944 -0.708 6.247 1.00 95.62 99 LYS A C 1
ATOM 794 O O . LYS A 1 99 ? -7.320 -1.017 7.376 1.00 95.62 99 LYS A O 1
ATOM 799 N N . TYR A 1 100 ? -7.302 0.434 5.663 1.00 96.12 100 TYR A N 1
ATOM 800 C CA . TYR A 1 100 ? -8.088 1.452 6.358 1.00 96.12 100 TYR A CA 1
ATOM 801 C C . TYR A 1 100 ? -9.478 0.944 6.779 1.00 96.12 100 TYR A C 1
ATOM 803 O O . TYR A 1 100 ? -10.024 1.427 7.766 1.00 96.12 100 TYR A O 1
ATOM 811 N N . LEU A 1 101 ? -10.060 -0.030 6.064 1.00 96.88 101 LEU A N 1
ATOM 812 C CA . LEU A 1 101 ? -11.342 -0.627 6.448 1.00 96.88 101 LEU A CA 1
ATOM 813 C C . LEU A 1 101 ? -11.188 -1.484 7.706 1.00 96.88 101 LEU A C 1
ATOM 815 O O . LEU A 1 101 ? -11.960 -1.312 8.646 1.00 96.88 101 LEU A O 1
ATOM 819 N N . SER A 1 102 ? -10.154 -2.332 7.761 1.00 95.94 102 SER A N 1
ATOM 820 C CA . SER A 1 102 ? -9.861 -3.139 8.954 1.00 95.94 102 SER A CA 1
ATOM 821 C C . SER A 1 102 ? -9.491 -2.280 10.164 1.00 95.94 102 SER A C 1
ATOM 823 O O . SER A 1 102 ? -9.924 -2.547 11.283 1.00 95.94 102 SER A O 1
ATOM 825 N N . GLU A 1 103 ? -8.732 -1.204 9.949 1.00 97.25 103 GLU A N 1
ATOM 826 C CA . GLU A 1 103 ? -8.376 -0.256 11.008 1.00 97.25 103 GLU A CA 1
ATOM 827 C C . GLU A 1 103 ? -9.614 0.462 11.549 1.00 97.25 103 GLU A C 1
ATOM 829 O O . GLU A 1 103 ? -9.755 0.636 12.759 1.00 97.25 103 GLU A O 1
ATOM 834 N N . ARG A 1 104 ? -10.545 0.830 10.664 1.00 97.88 104 ARG A N 1
ATOM 835 C CA . ARG A 1 104 ? -11.803 1.475 11.042 1.00 97.88 104 ARG A CA 1
ATOM 836 C C . ARG A 1 104 ? -12.692 0.563 11.880 1.00 97.88 104 ARG A C 1
ATOM 838 O O . ARG A 1 104 ? -13.252 1.023 12.871 1.00 97.88 104 ARG A O 1
ATOM 845 N N . GLU A 1 105 ? -12.825 -0.702 11.493 1.00 97.25 105 GLU A N 1
ATOM 846 C CA . GLU A 1 105 ? -13.594 -1.692 12.254 1.00 97.25 105 GLU A CA 1
ATOM 847 C C . GLU A 1 105 ? -12.993 -1.904 13.647 1.00 97.25 105 GLU A C 1
ATOM 849 O O . GLU A 1 105 ? -13.703 -1.845 14.653 1.00 97.25 105 GLU A O 1
ATOM 854 N N . LYS A 1 106 ? -11.666 -2.053 13.718 1.00 97.56 106 LYS A N 1
ATOM 855 C CA . LYS A 1 106 ? -10.943 -2.185 14.983 1.00 97.56 106 LYS A CA 1
ATOM 856 C C . LYS A 1 106 ? -11.155 -0.968 15.885 1.00 97.56 106 LYS A C 1
ATOM 858 O O . LYS A 1 106 ? -11.515 -1.136 17.046 1.00 97.56 106 LYS A O 1
ATOM 863 N N . ALA A 1 107 ? -11.010 0.241 15.344 1.00 97.31 107 ALA A N 1
ATOM 864 C CA . ALA A 1 107 ? -11.224 1.478 16.090 1.00 97.31 107 ALA A CA 1
ATOM 865 C C . ALA A 1 107 ? -12.667 1.606 16.606 1.00 97.31 107 ALA A C 1
ATOM 867 O O . ALA A 1 107 ? -12.881 2.031 17.740 1.00 97.31 107 ALA A O 1
ATOM 868 N N . ALA A 1 108 ? -13.662 1.210 15.805 1.00 97.38 108 ALA A N 1
ATOM 869 C CA . ALA A 1 108 ? -15.059 1.198 16.231 1.00 97.38 108 ALA A CA 1
ATOM 870 C C . ALA A 1 108 ? -15.303 0.190 17.369 1.00 97.38 108 ALA A C 1
ATOM 872 O O . ALA A 1 108 ? -15.965 0.523 18.351 1.00 97.38 108 ALA A O 1
ATOM 873 N N . SER A 1 109 ? -14.728 -1.015 17.277 1.00 97.94 109 SER A N 1
ATOM 874 C CA . SER A 1 109 ? -14.828 -2.028 18.335 1.00 97.94 109 SER A CA 1
ATOM 875 C C . SER A 1 109 ? -14.136 -1.590 19.629 1.00 97.94 109 SER A C 1
ATOM 877 O O . SER A 1 109 ? -14.689 -1.778 20.710 1.00 97.94 109 SER A O 1
ATOM 879 N N . GLU A 1 110 ? -12.957 -0.974 19.542 1.00 98.25 110 GLU A N 1
ATOM 880 C CA . GLU A 1 110 ? -12.241 -0.430 20.702 1.00 98.25 110 GLU A CA 1
ATOM 881 C C . GLU A 1 110 ? -13.016 0.715 21.364 1.00 98.25 110 GLU A C 1
ATOM 883 O O . GLU A 1 110 ? -13.171 0.729 22.583 1.00 98.25 110 GLU A O 1
ATOM 888 N N . ALA A 1 111 ? -13.575 1.637 20.574 1.00 97.69 111 ALA A N 1
ATOM 889 C CA . ALA A 1 111 ? -14.406 2.719 21.096 1.00 97.69 111 ALA A CA 1
ATOM 890 C C . ALA A 1 111 ? -15.644 2.188 21.839 1.00 97.69 111 ALA A C 1
ATOM 892 O O . ALA A 1 111 ? -15.975 2.686 22.917 1.00 97.69 111 ALA A O 1
ATOM 893 N N . GLN A 1 112 ? -16.291 1.154 21.295 1.00 96.81 112 GLN A N 1
ATOM 894 C CA . GLN A 1 112 ? -17.445 0.515 21.921 1.00 96.81 112 GLN A CA 1
ATOM 895 C C . GLN A 1 112 ? -17.073 -0.155 23.251 1.00 96.81 112 GLN A C 1
ATOM 897 O O . GLN A 1 112 ? -17.735 0.080 24.261 1.00 96.81 112 GLN A O 1
ATOM 902 N N . LYS A 1 113 ? -15.980 -0.927 23.280 1.00 98.06 113 LYS A N 1
ATOM 903 C CA . LYS A 1 113 ? -15.482 -1.580 24.503 1.00 98.06 113 LYS A CA 1
ATOM 904 C C . LYS A 1 113 ? -15.162 -0.567 25.597 1.00 98.06 113 LYS A C 1
ATOM 906 O O . LYS A 1 113 ? -15.628 -0.714 26.722 1.00 98.06 113 LYS A O 1
ATOM 911 N N . ASN A 1 114 ? -14.448 0.504 25.252 1.00 97.75 114 ASN A N 1
ATOM 912 C CA . ASN A 1 114 ? -14.103 1.560 26.203 1.00 97.75 114 ASN A CA 1
ATOM 913 C C . ASN A 1 114 ? -15.355 2.230 26.792 1.00 97.75 114 ASN A C 1
ATOM 915 O O . ASN A 1 114 ? -15.394 2.550 27.981 1.00 97.75 114 ASN A O 1
ATOM 919 N N . TYR A 1 115 ? -16.394 2.437 25.975 1.00 96.88 115 TYR A N 1
ATOM 920 C CA . TYR A 1 115 ? -17.664 2.987 26.443 1.00 96.88 115 TYR A CA 1
ATOM 921 C C . TYR A 1 115 ? -18.390 2.031 27.398 1.00 96.88 115 TYR A C 1
ATOM 923 O O . TYR A 1 115 ? -18.850 2.446 28.462 1.00 96.88 115 TYR A O 1
ATOM 931 N N . GLU A 1 116 ? -18.461 0.747 27.055 1.00 97.44 116 GLU A N 1
ATOM 932 C CA . GLU A 1 116 ? -19.077 -0.280 27.900 1.00 97.44 116 GLU A CA 1
ATOM 933 C C . GLU A 1 116 ? -18.362 -0.416 29.250 1.00 97.44 116 GLU A C 1
ATOM 935 O O . GLU A 1 116 ? -19.016 -0.460 30.295 1.00 97.44 116 GLU A O 1
ATOM 940 N N . GLU A 1 117 ? -17.028 -0.407 29.246 1.00 97.81 117 GLU A N 1
ATOM 941 C CA . GLU A 1 117 ? -16.205 -0.417 30.457 1.00 97.81 117 GLU A CA 1
ATOM 942 C C . GLU A 1 117 ? -16.452 0.819 31.326 1.00 97.81 117 GLU A C 1
ATOM 944 O O . GLU A 1 117 ? -16.652 0.692 32.536 1.00 97.81 117 GLU A O 1
ATOM 949 N N . TYR A 1 118 ? -16.516 2.008 30.722 1.00 96.69 118 TYR A N 1
ATOM 950 C CA . TYR A 1 118 ? -16.836 3.243 31.435 1.00 96.69 118 TYR A CA 1
ATOM 951 C C . TYR A 1 118 ? -18.215 3.178 32.106 1.00 96.69 118 TYR A C 1
ATOM 953 O O . TYR A 1 118 ? -18.355 3.497 33.289 1.00 96.69 118 TYR A O 1
ATOM 961 N N . ILE A 1 119 ? -19.235 2.712 31.380 1.00 96.56 119 ILE A N 1
ATOM 962 C CA . ILE A 1 119 ? -20.588 2.548 31.923 1.00 96.56 119 ILE A CA 1
ATOM 963 C C . ILE A 1 119 ? -20.605 1.518 33.055 1.00 96.56 119 ILE A C 1
ATOM 965 O O . ILE A 1 119 ? -21.290 1.727 34.058 1.00 96.56 119 ILE A O 1
ATOM 969 N N . LYS A 1 120 ? -19.851 0.422 32.930 1.00 96.19 120 LYS A N 1
ATOM 970 C CA . LYS A 1 120 ? -19.722 -0.588 33.985 1.00 96.19 120 LYS A CA 1
ATOM 971 C C . LYS A 1 120 ? -19.110 0.008 35.254 1.00 96.19 120 LYS A C 1
ATOM 973 O O . LYS A 1 120 ? -19.710 -0.113 36.318 1.00 96.19 120 LYS A O 1
ATOM 978 N N . GLN A 1 121 ? -17.994 0.725 35.134 1.00 94.81 121 GLN A N 1
ATOM 979 C CA . GLN A 1 121 ? -17.353 1.404 36.266 1.00 94.81 121 GLN A CA 1
ATOM 980 C C . GLN A 1 121 ? -18.280 2.436 36.916 1.00 94.81 121 GLN A C 1
ATOM 982 O O . GLN A 1 121 ? -18.321 2.560 38.138 1.00 94.81 121 GLN A O 1
ATOM 987 N N . LEU A 1 122 ? -19.044 3.181 36.115 1.00 94.00 122 LEU A N 1
ATOM 988 C CA . LEU A 1 122 ? -20.006 4.156 36.620 1.00 94.00 122 LEU A CA 1
ATOM 989 C C . LEU A 1 122 ? -21.149 3.477 37.388 1.00 94.00 122 LEU A C 1
ATOM 991 O O . LEU A 1 122 ? -21.544 3.963 38.445 1.00 94.00 122 LEU A O 1
ATOM 995 N N . LYS A 1 123 ? -21.644 2.330 36.905 1.00 90.88 123 LYS A N 1
ATOM 996 C CA . LYS A 1 123 ? -22.634 1.510 37.622 1.00 90.88 123 LYS A CA 1
ATOM 997 C C . LYS A 1 123 ? -22.082 0.962 38.934 1.00 90.88 123 LYS A C 1
ATOM 999 O O . LYS A 1 123 ? -22.793 1.007 39.927 1.00 90.88 123 LYS A O 1
ATOM 1004 N N . GLU A 1 124 ? -20.841 0.481 38.950 1.00 89.50 124 GLU A N 1
ATOM 1005 C CA . GLU A 1 124 ? -20.178 -0.023 40.160 1.00 89.50 124 GLU A CA 1
ATOM 1006 C C . GLU A 1 124 ? -19.970 1.085 41.200 1.00 89.50 124 GLU A C 1
ATOM 1008 O O . GLU A 1 124 ? -20.260 0.882 42.373 1.00 89.50 124 GLU A O 1
ATOM 1013 N N . LYS A 1 125 ? -19.543 2.282 40.777 1.00 87.38 125 LYS A N 1
ATOM 1014 C CA . LYS A 1 125 ? -19.390 3.443 41.672 1.00 87.38 125 LYS A CA 1
ATOM 1015 C C . LYS A 1 125 ? -20.719 3.953 42.224 1.00 87.38 125 LYS A C 1
ATOM 1017 O O . LYS A 1 125 ? -20.778 4.367 43.376 1.00 87.38 125 LYS A O 1
ATOM 1022 N N . ASN A 1 126 ? -21.766 3.942 41.400 1.00 83.56 126 ASN A N 1
ATOM 1023 C CA . ASN A 1 126 ? -23.106 4.379 41.794 1.00 83.56 126 ASN A CA 1
ATOM 1024 C C . ASN A 1 126 ? -23.915 3.272 42.486 1.00 83.56 126 ASN A C 1
ATOM 1026 O O . ASN A 1 126 ? -25.050 3.517 42.899 1.00 83.56 126 ASN A O 1
ATOM 1030 N N . ALA A 1 127 ? -23.377 2.054 42.596 1.00 81.62 127 ALA A N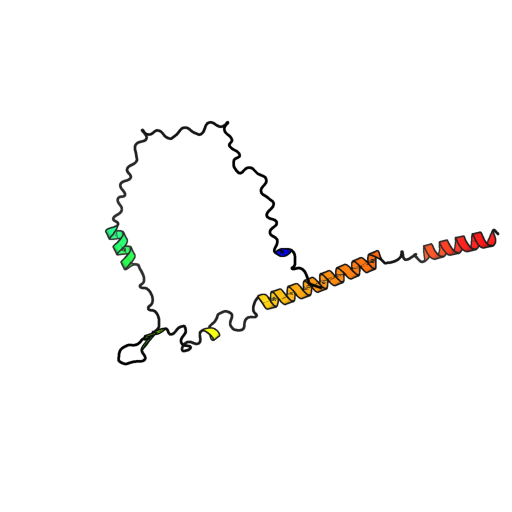 1
ATOM 1031 C CA . ALA A 1 127 ? -24.038 0.978 43.310 1.00 81.62 127 ALA A CA 1
ATOM 1032 C C . ALA A 1 127 ? -24.051 1.305 44.808 1.00 81.62 127 ALA A C 1
ATOM 1034 O O . ALA A 1 127 ? -23.012 1.506 45.435 1.00 81.62 127 ALA A O 1
ATOM 1035 N N . LEU A 1 128 ? -25.249 1.356 45.389 1.00 74.81 128 LEU A N 1
ATOM 1036 C CA . LEU A 1 128 ? -25.415 1.459 46.836 1.00 74.81 128 LEU A CA 1
ATOM 1037 C C . LEU A 1 128 ? -24.824 0.211 47.509 1.00 74.81 128 LEU A C 1
ATOM 1039 O O . LEU A 1 128 ? -24.919 -0.889 46.962 1.00 74.81 128 LEU A O 1
ATOM 1043 N N . MET A 1 129 ? -24.261 0.373 48.712 1.00 71.00 129 MET A N 1
ATOM 1044 C CA . MET A 1 129 ? -23.817 -0.749 49.548 1.00 71.00 129 MET A CA 1
ATOM 1045 C C . MET A 1 129 ? -24.972 -1.740 49.734 1.00 71.00 129 MET A C 1
ATOM 1047 O O . MET A 1 129 ? -25.985 -1.436 50.368 1.00 71.00 129 MET A O 1
ATOM 1051 N N . VAL A 1 130 ? -24.834 -2.930 49.149 1.00 73.94 130 VAL A N 1
ATOM 1052 C CA . VAL A 1 130 ? -25.831 -3.991 49.278 1.00 73.94 130 VAL A CA 1
ATOM 1053 C C . VAL A 1 130 ? -25.626 -4.659 50.631 1.00 73.94 130 VAL A C 1
ATOM 1055 O O . VAL A 1 130 ? -24.721 -5.468 50.799 1.00 73.94 130 VAL A O 1
ATOM 1058 N N . ILE A 1 131 ? -26.483 -4.316 51.593 1.00 77.50 131 ILE A N 1
ATOM 1059 C CA . ILE A 1 131 ? -26.476 -4.920 52.929 1.00 77.50 131 ILE A CA 1
ATOM 1060 C C . ILE A 1 131 ? -26.754 -6.425 52.804 1.00 77.50 131 ILE A C 1
ATOM 1062 O O . ILE A 1 131 ? -27.747 -6.841 52.185 1.00 77.50 131 ILE A O 1
ATOM 1066 N N . THR A 1 132 ? -25.893 -7.238 53.409 1.00 85.19 132 THR A N 1
ATOM 1067 C CA . THR A 1 132 ? -26.002 -8.702 53.409 1.00 85.19 132 THR A CA 1
ATOM 1068 C C . THR A 1 132 ? -27.170 -9.180 54.282 1.00 85.19 132 THR A C 1
ATOM 1070 O O . THR A 1 132 ? -27.710 -8.443 55.110 1.00 85.19 132 THR A O 1
ATOM 1073 N N . LYS A 1 133 ? -27.631 -10.425 54.088 1.00 87.75 133 LYS A N 1
ATOM 1074 C CA . LYS A 1 133 ? -28.790 -10.958 54.837 1.00 87.75 133 LYS A CA 1
ATOM 1075 C C . LYS A 1 133 ? -28.554 -10.955 56.350 1.00 87.75 133 LYS A C 1
ATOM 1077 O O . LYS A 1 133 ? -29.491 -10.692 57.102 1.00 87.75 133 LYS A O 1
ATOM 1082 N N . ASP A 1 134 ? -27.320 -11.201 56.772 1.00 87.19 134 ASP A N 1
ATOM 1083 C CA . ASP A 1 134 ? -26.951 -11.254 58.184 1.00 87.19 134 ASP A CA 1
ATOM 1084 C C . ASP A 1 134 ? -26.960 -9.860 58.810 1.00 87.19 134 ASP A C 1
ATOM 1086 O O . ASP A 1 134 ? -27.588 -9.658 59.847 1.00 87.19 134 ASP A O 1
ATOM 1090 N N . GLU A 1 135 ? -26.395 -8.864 58.128 1.00 86.88 135 GLU A N 1
ATOM 1091 C CA . GLU A 1 135 ? -26.447 -7.462 58.555 1.00 86.88 135 GLU A CA 1
ATOM 1092 C C . GLU A 1 135 ? -27.889 -6.937 58.641 1.00 86.88 135 GLU A C 1
ATOM 1094 O O . GLU A 1 135 ? -28.234 -6.227 59.587 1.00 86.88 135 GLU A O 1
ATOM 1099 N N . LYS A 1 136 ? -28.776 -7.345 57.718 1.00 87.06 136 LYS A N 1
ATOM 1100 C CA . LYS A 1 136 ? -30.215 -7.030 57.806 1.00 87.06 136 LYS A CA 1
ATOM 1101 C C . LYS A 1 136 ? -30.857 -7.639 59.050 1.00 87.06 136 LYS A C 1
ATOM 1103 O O . LYS A 1 136 ? -31.680 -6.990 59.692 1.00 87.06 136 LYS A O 1
ATOM 1108 N N . LYS A 1 137 ? -30.490 -8.875 59.397 1.00 89.44 137 LYS A N 1
ATOM 1109 C CA . LYS A 1 137 ? -31.022 -9.587 60.565 1.00 89.44 137 LYS A CA 1
ATOM 1110 C C . LYS A 1 137 ? -30.550 -8.946 61.870 1.00 89.44 137 LYS A C 1
ATOM 1112 O O . LYS A 1 137 ? -31.352 -8.769 62.782 1.00 89.44 137 LYS A O 1
ATOM 1117 N N . VAL A 1 138 ? -29.281 -8.540 61.924 1.00 90.56 138 VAL A N 1
ATOM 1118 C CA . VAL A 1 138 ? -28.699 -7.795 63.049 1.00 90.56 138 VAL A CA 1
ATOM 1119 C C . VAL A 1 138 ? -29.368 -6.428 63.198 1.00 90.56 138 VAL A C 1
ATOM 1121 O O . VAL A 1 138 ? -29.793 -6.077 64.296 1.00 90.56 138 VAL A O 1
ATOM 1124 N N . GLY A 1 139 ? -29.544 -5.684 62.102 1.00 87.81 139 GLY A N 1
ATOM 1125 C CA . GLY A 1 139 ? -30.245 -4.398 62.121 1.00 87.81 139 GLY A CA 1
ATOM 1126 C C . GLY A 1 139 ? -31.686 -4.524 62.620 1.00 87.81 139 GLY A C 1
ATOM 1127 O O . GLY A 1 139 ? -32.108 -3.752 63.478 1.00 87.81 139 GLY A O 1
ATOM 1128 N N . LEU A 1 140 ? -32.413 -5.544 62.154 1.00 89.06 140 LEU A N 1
ATOM 1129 C CA . LEU A 1 140 ? -33.775 -5.837 62.603 1.00 89.06 140 LEU A CA 1
ATOM 1130 C C . LEU A 1 140 ? -33.814 -6.188 64.099 1.00 89.06 140 LEU A C 1
ATOM 1132 O O . LEU A 1 140 ? -34.670 -5.690 64.825 1.00 89.06 140 LEU A O 1
ATOM 1136 N N . PHE A 1 141 ? -32.862 -6.995 64.573 1.00 87.94 141 PHE A N 1
ATOM 1137 C CA . PHE A 1 141 ? -32.750 -7.366 65.983 1.00 87.94 141 PHE A CA 1
ATOM 1138 C C . PHE A 1 141 ? -32.498 -6.150 66.887 1.00 87.94 141 PHE A C 1
ATOM 1140 O O . PHE A 1 141 ? -33.147 -6.006 67.922 1.00 87.94 141 PHE A O 1
ATOM 1147 N N . ILE A 1 142 ? -31.606 -5.240 66.480 1.00 87.69 142 ILE A N 1
ATOM 1148 C CA . ILE A 1 142 ? -31.339 -3.989 67.206 1.00 87.69 142 ILE A CA 1
ATOM 1149 C C . ILE A 1 142 ? -32.595 -3.108 67.246 1.00 87.69 142 ILE A C 1
ATOM 1151 O O . ILE A 1 142 ? -32.925 -2.562 68.298 1.00 87.69 142 ILE A O 1
ATOM 1155 N N . TYR A 1 143 ? -33.320 -3.013 66.129 1.00 87.94 143 TYR A N 1
ATOM 1156 C CA . TYR A 1 143 ? -34.560 -2.240 66.039 1.00 87.94 143 TYR A CA 1
ATOM 1157 C C . TYR A 1 143 ? -35.632 -2.762 67.001 1.00 87.94 143 TYR A C 1
ATOM 1159 O O . TYR A 1 143 ? -36.196 -1.990 67.774 1.00 87.94 143 TYR A O 1
ATOM 1167 N N . PHE A 1 144 ? -35.867 -4.079 67.006 1.00 88.50 144 PHE A N 1
ATOM 1168 C CA . PHE A 1 144 ? -36.814 -4.713 67.926 1.00 88.50 144 PHE A CA 1
ATOM 1169 C C . PHE A 1 144 ? -36.413 -4.526 69.389 1.00 88.50 144 PHE A C 1
ATOM 1171 O O . PHE A 1 144 ? -37.272 -4.266 70.228 1.00 88.50 144 PHE A O 1
ATOM 1178 N N . ARG A 1 145 ? -35.114 -4.613 69.701 1.00 87.62 145 ARG A N 1
ATOM 1179 C CA . ARG A 1 145 ? -34.616 -4.422 71.066 1.00 87.62 145 ARG A CA 1
ATOM 1180 C C . ARG A 1 145 ? -34.875 -3.009 71.585 1.00 87.62 145 ARG A C 1
ATOM 1182 O O . ARG A 1 145 ? -35.293 -2.867 72.726 1.00 87.62 145 ARG A O 1
ATOM 1189 N N . ASN A 1 146 ? -34.654 -1.995 70.751 1.00 83.62 146 ASN A N 1
ATOM 1190 C CA . ASN A 1 146 ? -34.872 -0.596 71.125 1.00 83.62 146 ASN A CA 1
ATOM 1191 C C . ASN A 1 146 ? -36.368 -0.246 71.206 1.00 83.62 146 ASN A C 1
ATOM 1193 O O . ASN A 1 146 ? -36.774 0.530 72.063 1.00 83.62 146 ASN A O 1
ATOM 1197 N N . PHE A 1 147 ? -37.199 -0.849 70.349 1.00 84.88 147 PHE A N 1
ATOM 1198 C CA . PHE A 1 147 ? -38.654 -0.684 70.397 1.00 84.88 147 PHE A CA 1
ATOM 1199 C C . PHE A 1 147 ? -39.263 -1.262 71.681 1.00 84.88 147 PHE A C 1
ATOM 1201 O O . PHE A 1 147 ? -40.163 -0.667 72.254 1.00 84.88 147 PHE A O 1
ATOM 1208 N N . LEU A 1 148 ? -38.745 -2.399 72.152 1.00 75.44 148 LEU A N 1
ATOM 1209 C CA . LEU A 1 148 ? -39.184 -3.049 73.392 1.00 75.44 148 LEU A CA 1
ATOM 1210 C C . LEU A 1 148 ? -38.567 -2.444 74.665 1.00 75.44 148 LEU A C 1
ATOM 1212 O O . LEU A 1 148 ? -38.974 -2.817 75.761 1.00 75.44 148 LEU A O 1
ATOM 1216 N N . SER A 1 149 ? -37.568 -1.563 74.542 1.00 67.56 149 SER A N 1
ATOM 1217 C CA . SER A 1 149 ? -36.933 -0.882 75.680 1.00 67.56 149 SER A CA 1
ATOM 1218 C C . SER A 1 149 ? -37.490 0.518 75.958 1.00 67.56 149 SER A C 1
ATOM 1220 O O . SER A 1 149 ? -36.938 1.212 76.810 1.00 67.56 149 SER A O 1
ATOM 1222 N N . THR A 1 150 ? -38.511 0.946 75.210 1.00 55.69 150 THR A N 1
ATOM 1223 C CA . THR A 1 150 ? -39.229 2.220 75.395 1.00 55.69 150 THR A CA 1
ATOM 1224 C C . THR A 1 150 ? -40.589 1.936 76.014 1.00 55.69 150 THR A C 1
ATOM 1226 O O . THR A 1 150 ? -41.013 2.733 76.876 1.00 55.69 150 THR A O 1
#

Sequence (150 aa):
MRHSAPELFRKNDEPLKGSYYKCNLSAKREPLPSLKSKAINVVSCKDFIKKNIRMIEASVPSKPKPFVVDTRTGHKFDIKCSGLEPFYIKRKDFGELPKYLSEREKAASEAQKNYEEYIKQLKEKNALMVITKDEKKVGLFIYFRNFLST

pLDDT: mean 81.15, std 15.57, range [40.75, 98.25]

Organism: NCBI:txid6186

Foldseek 3Di:
DDDDDPPPPPPPPPPPPDDPDPPPVVDDDDDDDDPPPPPPPPPPPDPVVVVVVVVVVPDDDDDDQDWDQDDPVGDIDHCQPPPVDPNQCPDPCRVPDDPVVVVVVVVVVVVVVVVVVVVVVVCVVPDDPDQDPVNVVVVVVVVVVVVVVD